Protein AF-A0A3L9YLV7-F1 (afdb_monomer_lite)

Organism: NCBI:txid442714

Structure (mmCIF, N/CA/C/O backbone):
data_AF-A0A3L9YLV7-F1
#
_entry.id   AF-A0A3L9YLV7-F1
#
loop_
_atom_site.group_PDB
_atom_site.id
_atom_site.type_symbol
_atom_site.label_atom_id
_atom_site.label_alt_id
_atom_site.label_comp_id
_atom_site.label_asym_id
_atom_site.label_entity_id
_atom_site.label_seq_id
_atom_site.pdbx_PDB_ins_code
_atom_site.Cartn_x
_atom_site.Cartn_y
_atom_site.Cartn_z
_atom_site.occupancy
_atom_site.B_iso_or_equiv
_atom_site.auth_seq_id
_atom_site.auth_comp_id
_atom_site.auth_asym_id
_atom_site.auth_atom_id
_atom_site.pdbx_PDB_model_num
ATOM 1 N N . MET A 1 1 ? 2.920 -6.507 -14.631 1.00 64.25 1 MET A N 1
ATOM 2 C CA . MET A 1 1 ? 4.081 -7.393 -14.907 1.00 64.25 1 MET A CA 1
ATOM 3 C C . MET A 1 1 ? 5.434 -6.721 -14.684 1.00 64.25 1 MET A C 1
ATOM 5 O O . MET A 1 1 ? 6.378 -7.422 -14.340 1.00 64.25 1 MET A O 1
ATOM 9 N N . GLU A 1 2 ? 5.560 -5.401 -14.856 1.00 83.62 2 GLU A N 1
ATOM 10 C CA . GLU A 1 2 ? 6.862 -4.714 -14.838 1.00 83.62 2 GLU A CA 1
ATOM 11 C C . GLU A 1 2 ? 7.689 -4.955 -13.569 1.00 83.62 2 GLU A C 1
ATOM 13 O O . GLU A 1 2 ? 8.877 -5.256 -13.673 1.00 83.62 2 GLU A O 1
ATOM 18 N N . HIS A 1 3 ? 7.064 -4.961 -12.387 1.00 87.38 3 HIS A N 1
ATOM 19 C CA . HIS A 1 3 ? 7.771 -5.194 -11.122 1.00 87.38 3 HIS A CA 1
ATOM 20 C C . HIS A 1 3 ? 8.507 -6.535 -11.040 1.00 87.38 3 HIS A C 1
ATOM 22 O O . HIS A 1 3 ? 9.533 -6.590 -10.367 1.00 87.38 3 HIS A O 1
ATOM 28 N N . ASN A 1 4 ? 8.023 -7.581 -11.723 1.00 92.38 4 ASN A N 1
ATOM 29 C CA . ASN A 1 4 ? 8.648 -8.910 -11.758 1.00 92.38 4 ASN A CA 1
ATOM 30 C C . ASN A 1 4 ? 9.647 -9.079 -12.906 1.00 92.38 4 ASN A C 1
ATOM 32 O O . ASN A 1 4 ? 10.437 -10.015 -12.889 1.00 92.38 4 ASN A O 1
ATOM 36 N N . SER A 1 5 ? 9.643 -8.169 -13.879 1.00 92.00 5 SER A N 1
ATOM 37 C CA . SER A 1 5 ? 10.403 -8.325 -15.122 1.00 92.00 5 SER A CA 1
ATOM 38 C C . SER A 1 5 ? 11.913 -8.127 -14.998 1.00 92.00 5 SER A C 1
ATOM 40 O O . SER A 1 5 ? 12.625 -8.389 -15.957 1.00 92.00 5 SER A O 1
ATOM 42 N N . GLY A 1 6 ? 12.433 -7.633 -13.872 1.00 88.94 6 GLY A N 1
ATOM 43 C CA . GLY A 1 6 ? 13.883 -7.441 -13.758 1.00 88.94 6 GLY A CA 1
ATOM 44 C C . GLY A 1 6 ? 14.427 -6.130 -14.313 1.00 88.94 6 GLY A C 1
ATOM 45 O O . GLY A 1 6 ? 15.541 -5.780 -13.958 1.00 88.94 6 GLY A O 1
ATOM 46 N N . LYS A 1 7 ? 13.667 -5.393 -15.132 1.00 91.56 7 LYS A N 1
ATOM 47 C CA . LYS A 1 7 ? 14.211 -4.360 -16.036 1.00 91.56 7 LYS A CA 1
ATOM 48 C C . LYS A 1 7 ? 15.038 -3.248 -15.376 1.00 91.56 7 LYS A C 1
ATOM 50 O O . LYS A 1 7 ? 15.991 -2.780 -15.984 1.00 91.56 7 LYS A O 1
ATOM 55 N N . HIS A 1 8 ? 14.688 -2.837 -14.158 1.00 91.31 8 HIS A N 1
ATOM 56 C CA . HIS A 1 8 ? 15.326 -1.718 -13.456 1.00 91.31 8 HIS A CA 1
ATOM 57 C C . HIS A 1 8 ? 16.010 -2.204 -1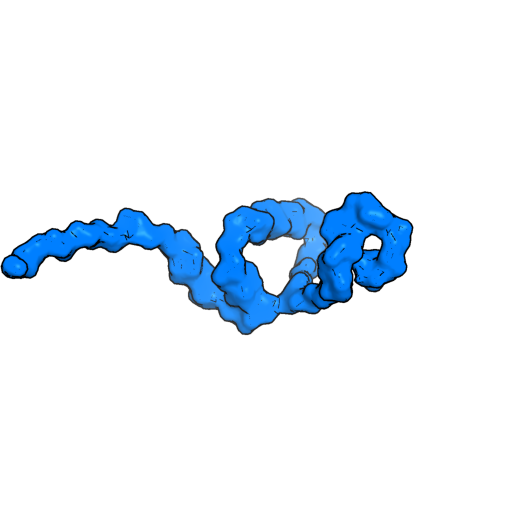2.175 1.00 91.31 8 HIS A C 1
ATOM 59 O O . HIS A 1 8 ? 15.322 -2.580 -11.221 1.00 91.31 8 HIS A O 1
ATOM 65 N N . SER A 1 9 ? 17.349 -2.230 -12.164 1.00 91.38 9 SER A N 1
ATOM 66 C CA . SER A 1 9 ? 18.177 -2.714 -11.043 1.00 91.38 9 SER A CA 1
ATOM 67 C C . SER A 1 9 ? 18.097 -1.868 -9.776 1.00 91.38 9 SER A C 1
ATOM 69 O O . SER A 1 9 ? 18.319 -2.375 -8.681 1.00 91.38 9 SER A O 1
ATOM 71 N N . ASP A 1 10 ? 17.741 -0.600 -9.926 1.00 94.25 10 ASP A N 1
ATOM 72 C CA . ASP A 1 10 ? 17.558 0.399 -8.876 1.00 94.25 10 ASP A CA 1
ATOM 73 C C . ASP A 1 10 ? 16.139 0.409 -8.273 1.00 94.25 10 ASP A C 1
ATOM 75 O O . ASP A 1 10 ? 15.891 1.070 -7.264 1.00 94.25 10 ASP A O 1
ATOM 79 N N . ALA A 1 11 ? 15.194 -0.347 -8.841 1.00 93.44 11 ALA A N 1
ATOM 80 C CA . ALA A 1 11 ? 13.820 -0.379 -8.354 1.00 93.44 11 ALA A CA 1
ATOM 81 C C . ALA A 1 11 ? 13.692 -1.048 -6.973 1.00 93.44 11 ALA A C 1
ATOM 83 O O . ALA A 1 11 ? 14.290 -2.089 -6.696 1.00 93.44 11 ALA A O 1
ATOM 84 N N . PHE A 1 12 ? 12.785 -0.529 -6.135 1.00 91.12 12 PHE A N 1
ATOM 85 C CA . PHE A 1 12 ? 12.521 -1.060 -4.788 1.00 91.12 12 PHE A CA 1
ATOM 86 C C . PHE A 1 12 ? 12.190 -2.562 -4.774 1.00 91.12 12 PHE A C 1
ATOM 88 O O . PHE A 1 12 ? 12.569 -3.285 -3.849 1.00 91.12 12 PHE A O 1
ATOM 95 N N . THR A 1 13 ? 11.480 -3.060 -5.786 1.00 93.12 13 THR A N 1
ATOM 96 C CA . THR A 1 13 ? 11.108 -4.475 -5.858 1.00 93.12 13 THR A CA 1
ATOM 97 C C . THR A 1 13 ? 12.221 -5.360 -6.412 1.00 93.12 13 THR A C 1
ATOM 99 O O . THR A 1 13 ? 12.057 -6.572 -6.353 1.00 93.12 13 THR A O 1
ATOM 102 N N . TYR A 1 14 ? 13.354 -4.825 -6.900 1.00 93.88 14 TYR A N 1
ATOM 103 C CA . TYR A 1 14 ? 14.328 -5.606 -7.671 1.00 93.88 14 TYR A CA 1
ATOM 104 C C . TYR A 1 14 ? 14.865 -6.829 -6.922 1.00 93.88 14 TYR A C 1
ATOM 106 O O . TYR A 1 14 ? 14.787 -7.953 -7.415 1.00 93.88 14 TYR A O 1
ATOM 114 N N . MET A 1 15 ? 15.314 -6.630 -5.686 1.00 94.75 15 MET A N 1
ATOM 115 C CA . MET A 1 15 ? 15.808 -7.714 -4.828 1.00 94.75 15 MET A CA 1
ATOM 116 C C . MET A 1 15 ? 14.692 -8.526 -4.147 1.00 94.75 15 MET A C 1
ATOM 118 O O . MET A 1 15 ? 14.979 -9.496 -3.458 1.00 94.75 15 MET A O 1
ATOM 122 N N . ARG A 1 16 ? 13.421 -8.127 -4.297 1.00 92.56 16 ARG A N 1
ATOM 123 C CA . ARG A 1 16 ? 12.257 -8.691 -3.581 1.00 92.56 16 ARG A CA 1
ATOM 124 C C . ARG A 1 16 ? 11.309 -9.470 -4.497 1.00 92.56 16 ARG A C 1
ATOM 126 O O . ARG A 1 16 ? 10.178 -9.749 -4.112 1.00 92.56 16 ARG A O 1
ATOM 133 N N . ARG A 1 17 ? 11.742 -9.769 -5.722 1.00 92.81 17 ARG A N 1
ATOM 134 C CA . ARG A 1 17 ? 10.983 -10.569 -6.687 1.00 92.81 17 ARG A CA 1
ATOM 135 C C . ARG A 1 17 ? 11.090 -12.068 -6.374 1.00 92.81 17 ARG A C 1
ATOM 137 O O . ARG A 1 17 ? 12.147 -12.498 -5.918 1.00 92.81 17 ARG A O 1
ATOM 144 N N . PRO A 1 18 ? 10.065 -12.864 -6.717 1.00 93.50 18 PRO A N 1
ATOM 145 C CA . PRO A 1 18 ? 8.805 -12.440 -7.329 1.00 93.50 18 PRO A CA 1
ATOM 146 C C . PRO A 1 18 ? 7.868 -11.766 -6.315 1.00 93.50 18 PRO A C 1
ATOM 148 O O . PRO A 1 18 ? 7.777 -12.178 -5.164 1.00 93.50 18 PRO A O 1
ATOM 151 N N . VAL A 1 19 ? 7.154 -10.731 -6.758 1.00 93.44 19 VAL A N 1
ATOM 152 C CA . VAL A 1 19 ? 6.073 -10.087 -6.002 1.00 93.44 19 VAL A CA 1
ATOM 153 C C . VAL A 1 19 ? 4.717 -10.478 -6.577 1.00 93.44 19 VAL A C 1
ATOM 155 O O . VAL A 1 19 ? 4.555 -10.607 -7.792 1.00 93.44 19 VAL A O 1
ATOM 158 N N . GLU A 1 20 ? 3.729 -10.634 -5.702 1.00 93.81 20 GLU A N 1
ATOM 159 C CA . GLU A 1 20 ? 2.359 -10.991 -6.067 1.00 93.81 20 GLU A CA 1
ATOM 160 C C . GLU A 1 20 ? 1.393 -9.886 -5.627 1.00 93.81 20 GLU A C 1
ATOM 162 O O . GLU A 1 20 ? 1.480 -9.377 -4.506 1.00 93.81 20 GLU A O 1
ATOM 167 N N . LEU A 1 21 ? 0.466 -9.511 -6.511 1.00 93.25 21 LEU A N 1
ATOM 168 C CA . LEU A 1 21 ? -0.589 -8.557 -6.191 1.00 93.25 21 LEU A CA 1
ATOM 169 C C . LEU A 1 21 ? -1.678 -9.270 -5.384 1.00 93.25 21 LEU A C 1
ATOM 171 O O . LEU A 1 21 ? -2.454 -10.039 -5.939 1.00 93.25 21 LEU A O 1
ATOM 175 N N . LYS A 1 22 ? -1.725 -9.013 -4.075 1.00 94.81 22 LYS A N 1
ATOM 176 C CA . LYS A 1 22 ? -2.723 -9.619 -3.177 1.00 94.81 22 LYS A CA 1
ATOM 177 C C . LYS A 1 22 ? -4.018 -8.821 -3.050 1.00 94.81 22 LYS A C 1
ATOM 179 O O . LYS A 1 22 ? -5.036 -9.393 -2.689 1.00 94.81 22 LYS A O 1
ATOM 184 N N . TRP A 1 23 ? -3.981 -7.517 -3.308 1.00 94.81 23 TRP A N 1
ATOM 185 C CA . TRP A 1 23 ? -5.143 -6.640 -3.203 1.00 94.81 23 TRP A CA 1
ATOM 186 C C . TRP A 1 23 ? -4.958 -5.410 -4.090 1.00 94.81 23 TRP A C 1
ATOM 188 O O . TRP A 1 23 ? -3.848 -4.878 -4.179 1.00 94.81 23 TRP A O 1
ATOM 198 N N . TYR A 1 24 ? -6.039 -4.967 -4.727 1.00 94.81 24 TYR A N 1
ATOM 199 C CA . TYR A 1 24 ? -6.133 -3.707 -5.455 1.00 94.81 24 TYR A CA 1
ATOM 200 C C . TYR A 1 24 ? -7.565 -3.179 -5.357 1.00 94.81 24 TYR A C 1
ATOM 202 O O . TYR A 1 24 ? -8.494 -3.952 -5.142 1.00 94.81 24 TYR A O 1
ATOM 210 N N . GLU A 1 25 ?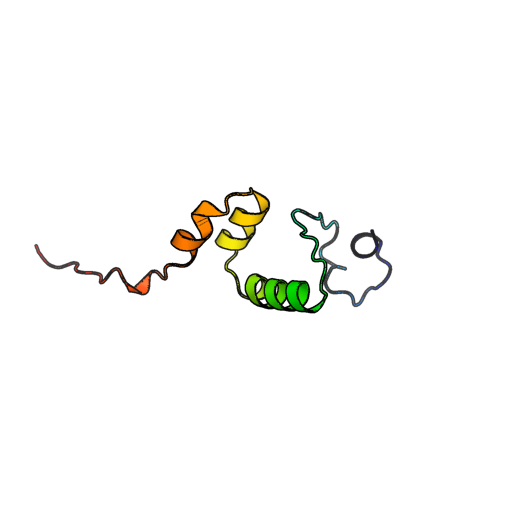 -7.728 -1.874 -5.535 1.00 93.38 25 GLU A N 1
ATOM 211 C CA . GLU A 1 25 ? -9.028 -1.205 -5.573 1.00 93.38 25 GLU A CA 1
ATOM 212 C C . GLU A 1 25 ? -9.024 -0.191 -6.713 1.00 93.38 25 GLU A C 1
ATOM 214 O O . GLU A 1 25 ? -7.973 0.379 -7.030 1.00 93.38 25 GLU A O 1
ATOM 219 N N . GLN A 1 26 ? -10.179 0.016 -7.341 1.00 95.56 26 GLN A N 1
ATOM 220 C CA . GLN A 1 26 ? -10.332 0.973 -8.432 1.00 95.56 26 GLN A CA 1
ATOM 221 C C . GLN A 1 26 ? -11.158 2.165 -7.965 1.00 95.56 26 GLN A C 1
ATOM 223 O O . GLN A 1 26 ? -12.186 2.017 -7.313 1.00 95.56 26 GLN A O 1
ATOM 228 N N . PHE A 1 27 ? -10.715 3.361 -8.337 1.00 95.38 27 PHE A N 1
ATOM 229 C CA . PHE A 1 27 ? -11.399 4.606 -8.016 1.00 95.38 27 PHE A CA 1
ATOM 230 C C . PHE A 1 27 ? -11.676 5.363 -9.305 1.00 95.38 27 PHE A C 1
ATOM 232 O O . PHE A 1 27 ? -10.823 5.404 -10.191 1.00 95.38 27 PHE A O 1
ATOM 239 N N . SER A 1 28 ? -12.851 5.983 -9.392 1.00 96.50 28 SER A N 1
ATOM 240 C CA . SER A 1 28 ? -13.216 6.815 -10.543 1.00 96.50 28 SER A CA 1
ATOM 241 C C . SER A 1 28 ? -12.403 8.107 -10.592 1.00 96.50 28 SER A C 1
ATOM 243 O O . SER A 1 28 ? -12.099 8.605 -11.669 1.00 96.50 28 SER A O 1
ATOM 245 N N . GLU A 1 29 ? -12.025 8.626 -9.420 1.00 96.75 29 GLU A N 1
ATOM 246 C CA . GLU A 1 29 ? -11.312 9.892 -9.279 1.00 96.75 29 GLU A CA 1
ATOM 247 C C . GLU A 1 29 ? -9.884 9.672 -8.754 1.00 96.75 29 GLU A C 1
ATOM 249 O O . GLU A 1 29 ? -9.710 9.039 -7.703 1.00 96.75 29 GLU A O 1
ATOM 254 N N . PRO A 1 30 ? -8.849 10.255 -9.391 1.00 96.56 30 PRO A N 1
ATOM 255 C CA . PRO A 1 30 ? -7.463 10.134 -8.930 1.00 96.56 30 PRO A CA 1
ATOM 256 C C . PRO A 1 30 ? -7.261 10.597 -7.482 1.00 96.56 30 PRO A C 1
ATOM 258 O O . PRO A 1 30 ? -6.489 10.003 -6.729 1.00 96.56 30 PRO A O 1
ATOM 261 N N . GLN A 1 31 ? -7.990 11.636 -7.067 1.00 97.19 31 GLN A N 1
ATOM 262 C CA . GLN A 1 31 ? -7.904 12.191 -5.718 1.00 97.19 31 GLN A CA 1
ATOM 263 C C . GLN A 1 31 ? -8.310 11.165 -4.647 1.00 97.19 31 GLN A C 1
ATOM 265 O O . GLN A 1 31 ? -7.641 11.048 -3.620 1.00 97.19 31 GLN A O 1
ATOM 270 N N . GLN A 1 32 ? -9.350 10.365 -4.911 1.00 96.56 32 GLN A N 1
ATOM 271 C CA . GLN A 1 32 ? -9.798 9.315 -3.992 1.00 96.56 32 GLN A CA 1
ATOM 272 C C . GLN A 1 32 ? -8.727 8.232 -3.832 1.00 96.56 32 GLN A C 1
ATOM 274 O O . GLN A 1 32 ? -8.415 7.833 -2.707 1.00 96.56 32 GLN A O 1
ATOM 279 N N . ALA A 1 33 ? -8.103 7.815 -4.940 1.00 95.81 33 ALA A N 1
ATOM 280 C CA . ALA A 1 33 ? -7.015 6.841 -4.913 1.00 95.81 33 ALA A CA 1
ATOM 281 C C . ALA A 1 33 ? -5.831 7.340 -4.070 1.00 95.81 33 ALA A C 1
ATOM 283 O O . ALA A 1 33 ? -5.326 6.608 -3.219 1.00 95.81 33 ALA A O 1
ATOM 284 N N . ILE A 1 34 ? -5.433 8.606 -4.244 1.00 95.75 34 ILE A N 1
ATOM 285 C CA . ILE A 1 34 ? -4.333 9.227 -3.490 1.00 95.75 34 ILE A CA 1
ATOM 286 C C . ILE A 1 34 ? -4.648 9.276 -1.990 1.00 95.75 34 ILE A C 1
ATOM 288 O O . ILE A 1 34 ? -3.785 8.987 -1.156 1.00 95.75 34 ILE A O 1
ATOM 292 N N . GLU A 1 35 ? -5.871 9.648 -1.618 1.00 96.12 35 GLU A N 1
ATOM 293 C CA . GLU A 1 35 ? -6.285 9.711 -0.215 1.00 96.12 35 GLU A CA 1
ATOM 294 C C . GLU A 1 35 ? -6.286 8.334 0.450 1.00 96.12 35 GLU A C 1
ATOM 296 O O . GLU A 1 35 ? -5.790 8.184 1.573 1.00 96.12 35 GLU A O 1
ATOM 301 N N . VAL A 1 36 ? -6.805 7.317 -0.240 1.00 94.19 36 VAL A N 1
ATOM 302 C CA . VAL A 1 36 ? -6.809 5.938 0.258 1.00 94.19 36 VAL A CA 1
ATOM 303 C C . VAL A 1 36 ? -5.386 5.386 0.342 1.00 94.19 36 VAL A C 1
ATOM 305 O O . VAL A 1 36 ? -5.022 4.804 1.366 1.00 94.19 36 VAL A O 1
ATOM 308 N N . GLU A 1 37 ? -4.542 5.632 -0.660 1.00 95.06 37 GLU A N 1
ATOM 309 C CA . GLU A 1 37 ? -3.139 5.216 -0.654 1.00 95.06 37 GLU A CA 1
ATO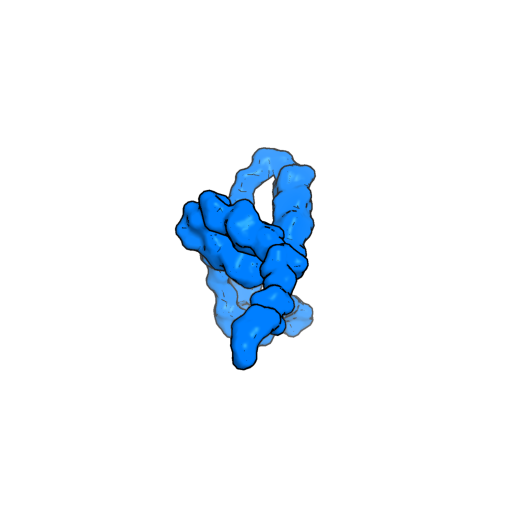M 310 C C . GLU A 1 37 ? -2.388 5.813 0.546 1.00 95.06 37 GLU A C 1
ATOM 312 O O . GLU A 1 37 ? -1.707 5.091 1.282 1.00 95.06 37 GLU A O 1
ATOM 317 N N . LYS A 1 38 ? -2.552 7.119 0.798 1.00 94.44 38 LYS A N 1
ATOM 318 C CA . LYS A 1 38 ? -1.952 7.799 1.956 1.00 94.44 38 LYS A CA 1
ATOM 319 C C . LYS A 1 38 ? -2.414 7.184 3.278 1.00 94.44 38 LYS A C 1
ATOM 321 O O . LYS A 1 38 ? -1.580 6.960 4.156 1.00 94.44 38 LYS A O 1
ATOM 326 N N . LYS A 1 39 ? -3.706 6.857 3.411 1.00 92.44 39 LYS A N 1
ATOM 327 C CA . LYS A 1 39 ? -4.245 6.173 4.599 1.00 92.44 39 LYS A CA 1
ATOM 328 C C . LYS A 1 39 ? -3.603 4.793 4.779 1.00 92.44 39 LYS A C 1
ATOM 330 O O . LYS A 1 39 ? -3.066 4.511 5.849 1.00 92.44 39 LYS A O 1
ATOM 335 N N . ILE A 1 40 ? -3.609 3.954 3.740 1.00 93.38 40 ILE A N 1
ATOM 336 C CA . ILE A 1 40 ? -3.122 2.565 3.802 1.00 93.38 40 ILE A CA 1
ATOM 337 C C . ILE A 1 40 ? -1.605 2.498 4.019 1.00 93.38 40 ILE A C 1
ATOM 339 O O . ILE A 1 40 ? -1.135 1.603 4.725 1.00 93.38 40 ILE A O 1
ATOM 343 N N . LYS A 1 41 ? -0.813 3.434 3.475 1.00 91.31 41 LYS A N 1
ATOM 344 C CA . LYS A 1 41 ? 0.651 3.463 3.661 1.00 91.31 41 LYS A CA 1
ATOM 345 C C . LYS A 1 41 ? 1.045 3.369 5.138 1.00 91.31 41 LYS A C 1
ATOM 347 O O . LYS A 1 41 ? 1.869 2.515 5.475 1.00 91.31 41 LYS A O 1
ATOM 352 N N . GLY A 1 42 ? 0.383 4.138 6.007 1.00 90.00 42 GLY A N 1
ATOM 353 C CA . GLY A 1 42 ? 0.620 4.161 7.456 1.00 90.00 42 GLY A CA 1
ATOM 354 C C . GLY A 1 42 ? -0.055 3.043 8.260 1.00 90.00 42 GLY A C 1
ATOM 355 O O . GLY A 1 42 ? 0.112 2.974 9.476 1.00 90.00 42 GLY A O 1
ATOM 356 N N . TRP A 1 43 ? -0.834 2.162 7.630 1.00 93.94 43 TRP A N 1
ATOM 357 C CA . TRP A 1 43 ? -1.510 1.089 8.354 1.00 93.94 43 TRP A CA 1
ATOM 358 C C . TRP A 1 43 ? -0.551 0.003 8.830 1.00 93.94 43 TRP A C 1
ATOM 360 O O . TRP A 1 43 ? 0.393 -0.389 8.136 1.00 93.94 43 TRP A O 1
ATOM 370 N N . SER A 1 44 ? -0.872 -0.551 9.999 1.00 93.38 44 SER A N 1
ATOM 371 C CA . SER A 1 44 ? -0.214 -1.741 10.521 1.00 93.38 44 SER A CA 1
ATOM 372 C C . SER A 1 44 ? -0.394 -2.930 9.573 1.00 93.38 44 SER A C 1
ATOM 374 O O . SER A 1 44 ? -1.373 -3.025 8.825 1.00 93.38 44 SER A O 1
ATOM 376 N N . ARG A 1 45 ? 0.533 -3.893 9.647 1.00 92.69 45 ARG A N 1
ATOM 377 C CA . ARG A 1 45 ? 0.449 -5.140 8.872 1.00 92.69 45 ARG A CA 1
ATOM 378 C C . ARG A 1 45 ? -0.889 -5.860 9.080 1.00 92.69 45 ARG A C 1
ATOM 380 O O . ARG A 1 45 ? -1.448 -6.359 8.112 1.00 92.69 45 ARG A O 1
ATOM 387 N N . LYS A 1 46 ? -1.430 -5.858 10.306 1.00 93.81 46 LYS A N 1
ATOM 388 C CA . LYS A 1 46 ? -2.716 -6.502 10.636 1.00 93.81 46 LYS A CA 1
ATOM 389 C C . LYS A 1 46 ? -3.881 -5.909 9.837 1.00 93.81 46 LYS A C 1
ATOM 391 O O . LYS A 1 46 ? -4.664 -6.659 9.270 1.00 93.81 46 LYS A O 1
ATOM 396 N N . LYS A 1 47 ? -3.960 -4.578 9.732 1.00 93.88 47 LYS A N 1
ATOM 397 C CA . LYS A 1 47 ? -4.998 -3.904 8.933 1.00 93.88 47 LYS A CA 1
ATOM 398 C C . LYS A 1 47 ? -4.863 -4.196 7.439 1.00 93.88 47 LYS A C 1
ATOM 400 O O . LYS A 1 47 ? -5.862 -4.416 6.769 1.00 93.88 47 LYS A O 1
ATOM 405 N N . LYS A 1 48 ? -3.627 -4.228 6.926 1.00 94.75 48 LYS A N 1
ATOM 406 C CA . LYS A 1 48 ? -3.357 -4.571 5.520 1.00 94.75 48 LYS A CA 1
ATOM 407 C C . LYS A 1 48 ? -3.759 -6.016 5.197 1.00 94.75 48 LYS A C 1
ATOM 409 O O . LYS A 1 48 ? -4.317 -6.262 4.140 1.00 94.75 48 LYS A O 1
ATOM 414 N N . ILE A 1 49 ? -3.526 -6.958 6.113 1.00 95.44 49 ILE A N 1
ATOM 415 C CA . ILE A 1 49 ? -3.992 -8.346 5.958 1.00 95.44 49 ILE A CA 1
ATOM 416 C C . ILE A 1 49 ? -5.525 -8.411 5.973 1.00 95.44 49 ILE A C 1
ATOM 418 O O . ILE A 1 49 ? -6.100 -9.080 5.124 1.00 95.44 49 ILE A O 1
ATOM 422 N N . ALA A 1 50 ? -6.187 -7.670 6.867 1.00 95.50 50 ALA A N 1
ATOM 423 C CA . ALA A 1 50 ? -7.647 -7.656 6.935 1.00 95.50 50 ALA A CA 1
ATOM 424 C C . ALA A 1 50 ? -8.298 -7.247 5.600 1.00 95.50 50 ALA A C 1
ATOM 426 O O . ALA A 1 50 ? -9.232 -7.912 5.169 1.00 95.50 50 ALA A O 1
ATOM 427 N N . ILE A 1 51 ? -7.784 -6.224 4.902 1.00 94.94 51 ILE A N 1
ATOM 428 C CA . ILE A 1 51 ? -8.322 -5.851 3.577 1.00 94.94 51 ILE A CA 1
ATOM 429 C C . ILE A 1 51 ? -8.011 -6.884 2.488 1.00 94.94 51 ILE A C 1
ATOM 431 O O . ILE A 1 51 ? -8.86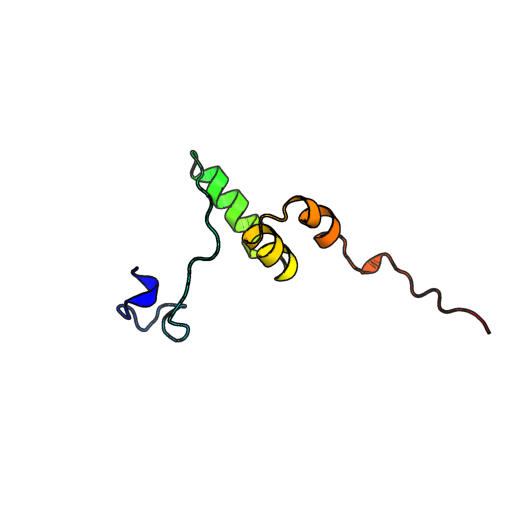6 -7.141 1.648 1.00 94.94 51 ILE A O 1
ATOM 435 N N . ILE A 1 52 ? -6.834 -7.522 2.524 1.00 95.38 52 ILE A N 1
ATOM 436 C CA . ILE A 1 52 ? -6.479 -8.608 1.593 1.00 95.38 52 ILE A CA 1
ATOM 437 C C . ILE A 1 52 ? -7.450 -9.790 1.748 1.00 95.38 52 ILE A C 1
ATOM 439 O O . ILE A 1 52 ? -7.829 -10.412 0.764 1.00 95.38 52 ILE A O 1
ATOM 443 N N . GLU A 1 53 ? -7.884 -10.074 2.975 1.00 96.00 53 GLU A N 1
ATOM 444 C CA . GLU A 1 53 ? -8.823 -11.154 3.305 1.00 96.00 53 GLU A CA 1
ATOM 445 C C . GLU A 1 53 ? -10.298 -10.714 3.267 1.00 96.00 53 GLU A C 1
ATOM 447 O O . GLU A 1 53 ? -11.175 -11.446 3.719 1.00 96.00 53 GLU A O 1
ATOM 452 N N . ASN A 1 54 ? -10.589 -9.514 2.752 1.00 93.19 54 ASN A N 1
ATOM 453 C CA . ASN A 1 54 ? -11.932 -8.928 2.681 1.00 93.19 54 ASN A CA 1
ATOM 454 C C . ASN A 1 54 ? -12.643 -8.759 4.050 1.00 93.19 54 ASN A C 1
ATOM 456 O O . ASN A 1 54 ? -13.866 -8.640 4.129 1.00 93.19 54 ASN A O 1
ATOM 460 N N . ARG A 1 55 ? -11.881 -8.706 5.151 1.00 94.06 55 ARG A N 1
ATOM 461 C CA . ARG A 1 55 ? -12.352 -8.536 6.538 1.00 94.06 55 ARG A CA 1
ATOM 462 C C . ARG A 1 55 ? -12.435 -7.066 6.945 1.00 94.06 55 ARG A C 1
ATOM 464 O O . ARG A 1 55 ? -11.819 -6.618 7.913 1.00 94.06 55 ARG A O 1
ATOM 471 N N . TRP A 1 56 ? -13.224 -6.289 6.211 1.00 90.25 56 TRP A N 1
ATOM 472 C CA . TRP A 1 56 ? -13.380 -4.849 6.454 1.00 90.25 56 TRP A CA 1
ATOM 473 C C . TRP A 1 56 ? -13.941 -4.523 7.845 1.00 90.25 56 TRP A C 1
ATOM 475 O O . TRP A 1 56 ? -13.534 -3.535 8.457 1.00 90.25 56 TRP A O 1
ATOM 485 N N . GLY A 1 57 ? -14.817 -5.385 8.374 1.00 91.38 57 GLY A N 1
ATOM 486 C CA . GLY A 1 57 ? -15.412 -5.241 9.707 1.00 91.38 57 GLY A CA 1
ATOM 487 C C . GLY A 1 57 ? -14.407 -5.303 10.863 1.00 91.38 57 GLY A C 1
ATOM 488 O O . GLY A 1 57 ? -14.688 -4.786 11.942 1.00 91.38 57 GLY A O 1
ATOM 489 N N . ASP A 1 58 ? -13.210 -5.852 10.637 1.00 91.38 58 ASP A N 1
ATOM 490 C CA . ASP A 1 58 ? -12.171 -5.956 11.665 1.00 91.38 58 ASP A CA 1
ATOM 491 C C . ASP A 1 58 ? -11.354 -4.660 11.798 1.00 91.38 58 ASP A C 1
ATOM 493 O O . ASP A 1 58 ? -10.712 -4.423 12.827 1.00 91.38 58 ASP A O 1
ATOM 497 N N . LEU A 1 59 ? -11.381 -3.781 10.786 1.00 90.50 59 LEU A N 1
ATOM 498 C CA . LEU A 1 59 ? -10.577 -2.554 10.754 1.00 90.50 59 LEU A CA 1
ATOM 499 C C . LEU A 1 59 ? -10.809 -1.612 11.948 1.00 90.50 59 LEU A C 1
ATOM 501 O O . LEU A 1 59 ? -9.810 -1.097 12.469 1.00 90.50 59 LEU A O 1
ATOM 505 N N . PRO A 1 60 ? -12.048 -1.370 12.427 1.00 88.81 60 PRO A N 1
ATOM 506 C CA . PRO A 1 60 ? -12.283 -0.532 13.601 1.00 88.81 60 PRO A CA 1
ATOM 507 C C . PRO A 1 60 ? -11.608 -1.093 14.854 1.00 88.81 60 PRO A C 1
ATOM 509 O O . PRO A 1 60 ? -10.955 -0.355 15.589 1.00 88.81 60 PRO A O 1
ATOM 512 N N . ASN A 1 61 ? -11.686 -2.409 15.068 1.00 88.50 61 ASN A N 1
ATOM 513 C CA . ASN A 1 61 ? -11.052 -3.061 16.213 1.00 88.50 61 ASN A CA 1
ATOM 514 C C . ASN A 1 61 ? -9.525 -3.051 16.094 1.00 88.50 61 ASN A C 1
ATOM 516 O O . ASN A 1 61 ? -8.838 -2.716 17.055 1.00 88.50 61 ASN A O 1
ATOM 520 N N . LEU A 1 62 ? -8.988 -3.300 14.897 1.00 87.81 62 LEU A N 1
ATOM 521 C CA . LEU A 1 62 ? -7.549 -3.228 14.613 1.00 87.81 62 LEU A CA 1
ATOM 522 C C . LEU A 1 62 ? -6.980 -1.799 14.656 1.00 87.81 62 LEU A C 1
ATOM 524 O O . LEU A 1 62 ? -5.763 -1.618 14.579 1.00 87.81 62 LEU A O 1
ATOM 528 N N . SER A 1 63 ? -7.839 -0.780 14.727 1.00 84.50 63 SER A N 1
ATOM 529 C CA . SER A 1 63 ? -7.452 0.627 14.878 1.00 84.50 63 SER A CA 1
ATOM 530 C C . SER A 1 63 ? -7.307 1.070 16.327 1.00 84.50 63 SER A C 1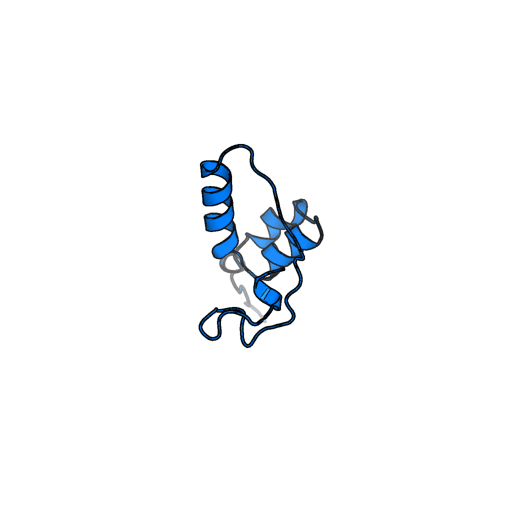
ATOM 532 O O . SER A 1 63 ? -6.736 2.132 16.561 1.00 84.50 63 SER A O 1
ATOM 534 N N . LYS A 1 64 ? -7.800 0.282 17.286 1.00 81.50 64 LYS A N 1
ATOM 535 C CA . LYS A 1 64 ? -7.696 0.602 18.709 1.00 81.50 64 LYS A CA 1
ATOM 536 C C . LYS A 1 64 ? -6.248 0.391 19.164 1.00 81.50 64 LYS A C 1
ATOM 538 O O . LYS A 1 64 ? -5.683 -0.686 18.986 1.00 81.50 64 LYS A O 1
ATOM 543 N N . ASN A 1 65 ? -5.637 1.436 19.718 1.00 66.88 65 ASN A N 1
ATOM 544 C CA . ASN A 1 65 ? -4.309 1.353 20.323 1.00 66.88 65 ASN A CA 1
ATOM 545 C C . ASN A 1 65 ? -4.397 0.683 21.702 1.00 66.88 65 ASN A C 1
ATOM 547 O O . ASN A 1 65 ? -5.328 0.931 22.462 1.00 66.88 65 ASN A O 1
ATOM 551 N N . TYR A 1 66 ? -3.389 -0.128 22.033 1.00 57.88 66 TYR A N 1
ATOM 552 C CA . TYR A 1 66 ? -3.285 -0.885 23.291 1.00 57.88 66 TYR A CA 1
ATOM 553 C C . TYR A 1 66 ? -3.145 -0.004 24.550 1.00 57.88 66 TYR A C 1
ATOM 555 O O . TYR A 1 66 ? -3.198 -0.514 25.664 1.00 57.88 66 TYR A O 1
ATOM 563 N N . THR A 1 67 ? -2.986 1.315 24.40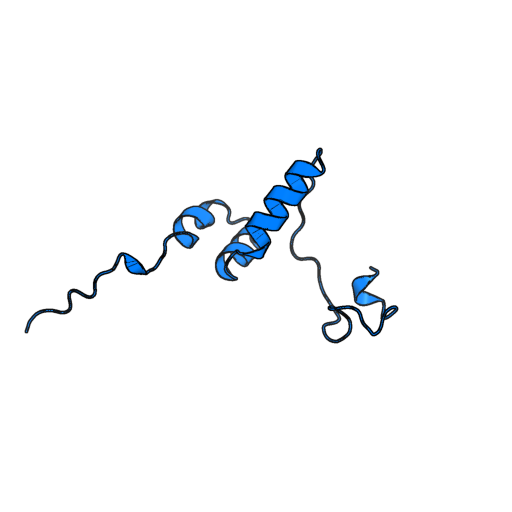0 1.00 58.28 67 THR A N 1
ATOM 564 C CA . THR A 1 67 ? -2.732 2.260 25.502 1.00 58.28 67 THR A CA 1
ATOM 565 C C . THR A 1 67 ? -3.941 2.520 26.409 1.00 58.28 67 THR A C 1
ATOM 567 O O . THR A 1 67 ? -3.835 3.325 27.327 1.00 58.28 67 THR A O 1
ATOM 570 N N . GLN A 1 68 ? -5.081 1.859 26.183 1.00 55.91 68 GLN A N 1
ATOM 571 C CA . GLN A 1 68 ? -6.272 1.968 27.039 1.00 55.91 68 GLN A CA 1
ATOM 572 C C . GLN A 1 68 ? -6.447 0.814 28.035 1.00 55.91 68 GLN A C 1
ATOM 574 O O . GLN A 1 68 ? -7.348 0.871 28.868 1.00 55.91 68 GLN A O 1
ATOM 579 N N . HIS A 1 69 ? -5.580 -0.201 28.017 1.00 53.16 69 HIS A N 1
ATOM 580 C CA . HIS A 1 69 ? -5.506 -1.158 29.118 1.00 53.16 69 HIS A CA 1
ATOM 581 C C . HIS A 1 69 ? -4.412 -0.703 30.076 1.00 53.16 69 HIS A C 1
ATOM 583 O O . HIS A 1 69 ? -3.247 -1.072 29.938 1.00 53.16 69 HIS A O 1
ATOM 589 N N . GLY A 1 70 ? -4.799 0.148 31.029 1.00 50.53 70 GLY A N 1
ATOM 590 C CA . GLY A 1 70 ? -4.000 0.362 32.224 1.00 50.53 70 GLY A CA 1
ATOM 591 C C . GLY A 1 70 ? -3.718 -0.998 32.853 1.00 50.53 70 GLY A C 1
ATOM 592 O O . GLY A 1 70 ? -4.642 -1.759 33.135 1.00 50.53 70 GLY A O 1
ATOM 593 N N . SER A 1 71 ? -2.444 -1.323 33.030 1.00 49.81 71 SER A N 1
ATOM 594 C CA . SER A 1 71 ? -2.020 -2.414 33.892 1.00 49.81 71 SER A CA 1
ATOM 595 C C . SER A 1 71 ? -2.390 -2.053 35.332 1.00 49.81 71 SER A C 1
ATOM 597 O O . SER A 1 71 ? -1.558 -1.570 36.095 1.00 49.81 71 SER A O 1
ATOM 599 N N . SER A 1 72 ? -3.651 -2.253 35.712 1.00 54.31 72 SER A N 1
ATOM 600 C CA . SER A 1 72 ? -4.041 -2.406 37.110 1.00 54.31 72 SER A CA 1
ATOM 601 C C . SER A 1 72 ? -3.681 -3.828 37.535 1.00 54.31 72 SER A C 1
ATOM 603 O O . SER A 1 72 ? -4.546 -4.681 37.713 1.00 54.31 72 SER A O 1
ATOM 605 N N . THR A 1 73 ? -2.384 -4.111 37.630 1.00 56.34 73 THR A N 1
ATOM 606 C CA . THR A 1 73 ? -1.898 -5.227 38.440 1.00 56.34 73 THR A CA 1
ATOM 607 C C . THR A 1 73 ? -1.695 -4.672 39.841 1.00 56.34 73 THR A C 1
ATOM 609 O O . THR A 1 73 ? -0.658 -4.080 40.136 1.00 56.34 73 THR A O 1
ATOM 612 N N . GLY A 1 74 ? -2.734 -4.785 40.662 1.00 52.91 74 GLY A N 1
ATOM 613 C CA . GLY A 1 74 ? -2.689 -4.532 42.094 1.00 52.91 74 GLY A CA 1
ATOM 614 C C . GLY A 1 74 ? -3.370 -5.682 42.835 1.00 52.91 74 GLY A C 1
ATOM 615 O O . GLY A 1 74 ? -4.488 -6.041 42.462 1.00 52.91 74 GLY A O 1
ATOM 616 N N . SER A 1 75 ? -2.689 -6.160 43.890 1.00 53.19 75 SER A N 1
ATOM 617 C CA . SER A 1 75 ? -3.086 -7.120 44.955 1.00 53.19 75 SER A CA 1
ATOM 618 C C . SER A 1 75 ? -3.304 -8.582 44.519 1.00 53.19 75 SER A C 1
ATOM 620 O O . SER A 1 75 ? -3.982 -8.823 43.526 1.00 53.19 75 SER A O 1
ATOM 622 N N . ASP A 1 76 ? -2.744 -9.610 45.170 1.00 48.09 76 ASP A N 1
ATOM 623 C CA . ASP A 1 76 ? -2.184 -9.767 46.536 1.00 48.09 76 ASP A CA 1
ATOM 624 C C . ASP A 1 76 ? -0.676 -10.091 46.596 1.00 48.09 76 ASP A C 1
ATOM 626 O O . ASP A 1 76 ? -0.154 -10.721 45.646 1.00 48.09 76 ASP A O 1
#

pLDDT: mean 86.48, std 14.52, range [48.09, 97.19]

Secondary structure (DSSP, 8-state):
-GGGS---TTSTTGGG-S---------SSHHHHHHHHHHHHT--HHHHHHHHTT-GGGHHHHTS-GGG--------

Sequence (76 aa):
MEHNSGKHSDAFTYMRRPVELKWYEQFSEPQQAIEVEKKIKGWSRKKKIAIIENRWGDLPNLSKNYTQHGSSTGSD

InterPro domains:
  IPR000305 GIY-YIG endonuclease [PF01541] (2-48)
  IPR000305 GIY-YIG endonuclease [PS50164] (1-50)
  IPR035901 GIY-YIG endonuclease superfamily [G3DSA:3.40.1440.10] (1-74)

Radius of gyration: 18.58 Å; chains: 1; bounding box: 34×25×63 Å

Foldseek 3Di:
DVLQPLPDCPDPSNVVPPDDDLDDDDDPDPVVVVVVCVVVVPDDPVLVVCVSVVNPVCNVVSPDDPVPPDPPPDDD